Protein AF-A0A699QRB4-F1 (afdb_monomer_lite)

Secondary structure (DSSP, 8-state):
--GGGSSHHHHHHHHHHHHTTS---SSHHHHHHHHHHHHH--SEEE-SS-TT-EEEPTTGGGSHHHHTS-HHHHHHHHHHHHIIIIIITHHHHHHHHHHHHHHHHTT-SSPPEE---SS--TTHHHHHHHTTPEEEEETTB-SSTT-SS--GGGS-SSEEEESS---

Foldseek 3Di:
DPPQLLDLVSVLVVLVVVCVVPVPDPCSVVVSVVSVLVNLQDQWDADPVDNVDIAGDDPSVVHPNLVPDDPVVNVVSVVRNCCVPQPPCLVVVLVVCVVPVVVVPVPDPDQAADEPDDDHHPNPVVSCVVSLHAYEAAQCDDPDPPDRGDDVVPDDPSYDYDPHDDD

Radius of gyration: 21.66 Å; chains: 1; bounding box: 52×42×49 Å

Structure (mmCIF, N/CA/C/O backbone):
data_AF-A0A699QRB4-F1
#
_entry.id   AF-A0A699QRB4-F1
#
loop_
_atom_site.group_PDB
_atom_site.id
_atom_site.type_symbol
_atom_site.label_atom_id
_atom_site.label_alt_id
_atom_site.label_comp_id
_atom_site.label_asym_id
_atom_site.label_entity_id
_atom_site.label_seq_id
_atom_site.pdbx_PDB_ins_code
_atom_site.Cartn_x
_atom_site.Cartn_y
_atom_site.Cartn_z
_atom_site.occupancy
_atom_site.B_iso_or_equiv
_atom_site.auth_seq_id
_atom_site.auth_comp_id
_atom_site.auth_asym_id
_atom_site.auth_atom_id
_atom_site.pdbx_PDB_model_num
ATOM 1 N N . PHE A 1 1 ? -11.442 -6.073 23.509 1.00 60.44 1 PHE A N 1
ATOM 2 C CA . PHE A 1 1 ? -12.765 -5.433 23.333 1.00 60.44 1 PHE A CA 1
ATOM 3 C C . PHE A 1 1 ? -13.866 -6.469 23.493 1.00 60.44 1 PHE A C 1
ATOM 5 O O . PHE A 1 1 ? -13.618 -7.629 23.189 1.00 60.44 1 PHE A O 1
ATOM 12 N N . LYS A 1 2 ? -15.054 -6.072 23.978 1.00 72.19 2 LYS A N 1
ATOM 13 C CA . LYS A 1 2 ? -16.234 -6.958 23.993 1.00 72.19 2 LYS A CA 1
ATOM 14 C C . LYS A 1 2 ? -16.602 -7.342 22.557 1.00 72.19 2 LYS A C 1
ATOM 16 O O . LYS A 1 2 ? -16.451 -6.519 21.655 1.00 72.19 2 LYS A O 1
ATOM 21 N N . GLU A 1 3 ? -17.092 -8.561 22.358 1.00 73.81 3 GLU A N 1
ATOM 22 C CA . GLU A 1 3 ? -17.386 -9.124 21.033 1.00 73.81 3 GLU A CA 1
ATOM 23 C C . GLU A 1 3 ? -18.378 -8.271 20.220 1.00 73.81 3 GLU A C 1
ATOM 25 O O . GLU A 1 3 ? -18.242 -8.122 19.004 1.00 73.81 3 GLU A O 1
ATOM 30 N N . ASP A 1 4 ? -19.297 -7.598 20.910 1.00 71.19 4 ASP A N 1
ATOM 31 C CA . ASP A 1 4 ? -20.281 -6.686 20.321 1.00 71.19 4 ASP A CA 1
ATOM 32 C C . ASP A 1 4 ? -19.703 -5.363 19.792 1.00 71.19 4 ASP A C 1
ATOM 34 O O . ASP A 1 4 ? -20.423 -4.614 19.139 1.00 71.19 4 ASP A O 1
ATOM 38 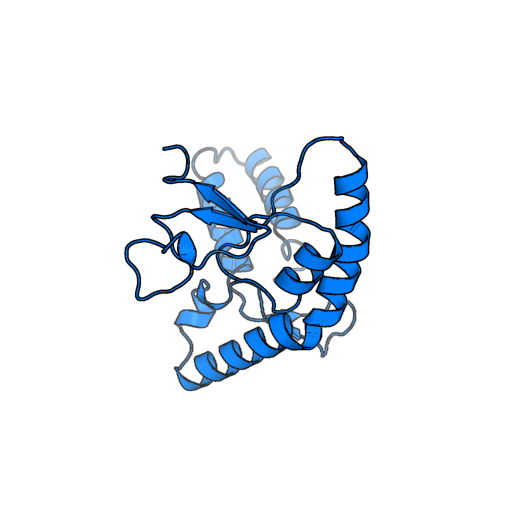N N . CYS A 1 5 ? -18.448 -5.025 20.110 1.00 71.31 5 CYS A N 1
ATOM 39 C CA . CYS A 1 5 ? -17.817 -3.739 19.778 1.00 71.31 5 CYS A CA 1
ATOM 40 C C . CYS A 1 5 ? -16.351 -3.909 19.347 1.00 71.31 5 CYS A C 1
ATOM 42 O O . CYS A 1 5 ? -15.527 -3.034 19.594 1.00 71.31 5 CYS A O 1
ATOM 44 N N . ASN A 1 6 ? -15.991 -5.051 18.765 1.00 78.12 6 ASN A N 1
ATOM 45 C CA . ASN A 1 6 ? -14.604 -5.343 18.394 1.00 78.12 6 ASN A CA 1
ATOM 46 C C . ASN A 1 6 ? -14.203 -4.847 16.993 1.00 78.12 6 ASN A C 1
ATOM 48 O O . ASN A 1 6 ? -13.053 -5.011 16.607 1.00 78.12 6 ASN A O 1
ATOM 52 N N . THR A 1 7 ? -15.129 -4.255 16.235 1.00 80.00 7 THR A N 1
ATOM 53 C CA . THR A 1 7 ? -14.872 -3.700 14.897 1.00 80.00 7 THR A CA 1
ATOM 54 C C . THR A 1 7 ? -15.546 -2.345 14.739 1.00 80.00 7 THR A C 1
ATOM 56 O O . THR A 1 7 ? -16.582 -2.085 15.356 1.00 80.00 7 THR A O 1
ATOM 59 N N . GLU A 1 8 ? -15.010 -1.506 13.852 1.00 82.81 8 GLU A N 1
ATOM 60 C CA . GLU A 1 8 ? -15.585 -0.195 13.527 1.00 82.81 8 GLU A CA 1
ATOM 61 C C . GLU A 1 8 ? -17.038 -0.296 13.059 1.00 82.81 8 GLU A C 1
ATOM 63 O O . GLU A 1 8 ? -17.883 0.483 13.494 1.00 82.81 8 GLU A O 1
ATOM 68 N N . LYS A 1 9 ? -17.363 -1.310 12.242 1.00 84.00 9 LYS A N 1
ATOM 69 C CA . LYS A 1 9 ? -18.736 -1.561 11.775 1.00 84.00 9 LYS A CA 1
ATOM 70 C C . LYS A 1 9 ? -19.693 -1.823 12.937 1.00 84.00 9 LYS A C 1
ATOM 72 O O . LYS A 1 9 ? -20.775 -1.242 12.981 1.00 84.00 9 LYS A O 1
ATOM 77 N N . LYS A 1 10 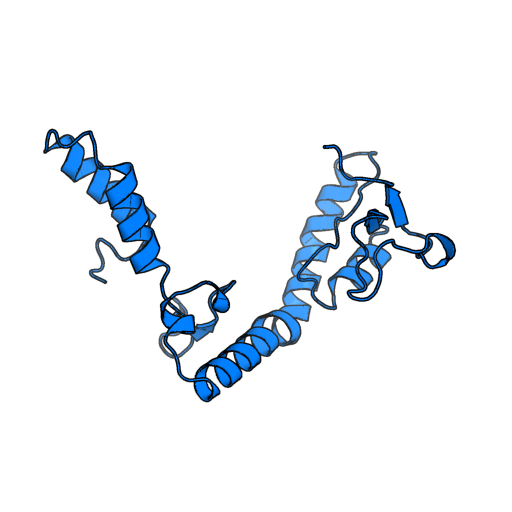? -19.295 -2.673 13.891 1.00 84.44 10 LYS A N 1
ATOM 78 C CA . LYS A 1 10 ? -20.114 -2.976 15.074 1.00 84.44 10 LYS A CA 1
ATOM 79 C C . LYS A 1 10 ? -20.260 -1.758 15.986 1.00 84.44 10 LYS A C 1
ATOM 81 O O . LYS A 1 10 ? -21.356 -1.489 16.471 1.00 84.44 10 LYS A O 1
ATOM 86 N N . ILE A 1 11 ? -19.182 -0.994 16.166 1.00 83.25 11 ILE A N 1
ATOM 87 C CA . ILE A 1 11 ? -19.195 0.249 16.943 1.00 83.25 11 ILE A CA 1
ATOM 88 C C . ILE A 1 11 ? -20.150 1.257 16.311 1.00 83.25 11 ILE A C 1
ATOM 90 O O . ILE A 1 11 ? -21.041 1.731 17.005 1.00 83.25 11 ILE A O 1
ATOM 94 N N . ALA A 1 12 ? -20.033 1.517 15.007 1.00 83.69 12 ALA A N 1
ATOM 95 C CA . ALA A 1 12 ? -20.900 2.440 14.282 1.00 83.69 12 ALA A CA 1
ATOM 96 C C . ALA A 1 12 ? -22.378 2.023 14.354 1.00 83.69 12 ALA A C 1
ATOM 98 O O . ALA A 1 12 ? -23.241 2.854 14.632 1.00 83.69 12 ALA A O 1
ATOM 99 N N . ALA A 1 13 ? -22.677 0.733 14.174 1.00 85.06 13 ALA A N 1
ATOM 100 C CA . ALA A 1 13 ? -24.042 0.219 14.280 1.00 85.06 13 ALA A CA 1
ATOM 101 C C . ALA A 1 13 ? -24.631 0.417 15.688 1.00 85.06 13 ALA A C 1
ATOM 103 O O . ALA A 1 13 ? -25.779 0.845 15.835 1.00 85.06 13 ALA A O 1
ATOM 104 N N . LYS A 1 14 ? -23.840 0.151 16.736 1.00 83.88 14 LYS A N 1
ATOM 105 C CA . LYS A 1 14 ? -24.280 0.292 18.130 1.00 83.88 14 LYS A CA 1
ATOM 106 C C . LYS A 1 14 ? -24.433 1.757 18.538 1.00 83.88 14 LYS A C 1
ATOM 108 O O . LYS A 1 14 ? -25.414 2.092 19.196 1.00 83.88 14 LYS A O 1
ATOM 113 N N . LEU A 1 15 ? -23.524 2.624 18.092 1.00 82.69 15 LEU A N 1
ATOM 114 C CA . LEU A 1 15 ? -23.607 4.081 18.246 1.00 82.69 15 LEU A CA 1
ATOM 115 C C . LEU A 1 15 ? -24.896 4.626 17.628 1.00 82.69 15 LEU A C 1
ATOM 117 O O . LEU A 1 15 ? -25.666 5.292 18.315 1.00 82.69 15 LEU A O 1
ATOM 121 N N . LYS A 1 16 ? -25.188 4.239 16.381 1.00 81.69 16 LYS A N 1
ATOM 122 C CA . LYS A 1 16 ? -26.411 4.639 15.677 1.00 81.69 16 LYS A CA 1
ATOM 123 C C . LYS A 1 16 ? -27.673 4.197 16.424 1.00 81.69 16 LYS A C 1
ATOM 125 O O . LYS A 1 16 ? -28.617 4.971 16.557 1.00 81.69 16 LYS A O 1
ATOM 130 N N . SER A 1 17 ? -27.687 2.977 16.968 1.00 79.88 17 SER A N 1
ATOM 131 C CA . SER A 1 17 ? -28.813 2.488 17.778 1.00 79.88 17 SER A CA 1
ATOM 132 C C . SER A 1 17 ? -28.963 3.206 19.125 1.00 79.88 17 SER A C 1
ATOM 134 O O . SER A 1 17 ? -30.083 3.280 19.631 1.00 79.88 17 SER A O 1
ATOM 136 N N . LEU A 1 18 ? -27.871 3.658 19.743 1.00 76.81 18 LEU A N 1
ATOM 137 C CA . LEU A 1 18 ? -27.892 4.349 21.035 1.00 76.81 18 LEU A CA 1
ATOM 138 C C . LEU A 1 18 ? -28.335 5.804 20.885 1.00 76.81 18 LEU A C 1
ATOM 140 O O . LEU A 1 18 ? -29.138 6.276 21.683 1.00 76.81 18 LEU A O 1
ATOM 144 N N . ILE A 1 19 ? -27.881 6.478 19.831 1.00 73.44 19 ILE A N 1
ATOM 145 C CA . ILE A 1 19 ? -28.264 7.859 19.515 1.00 73.44 19 ILE A CA 1
ATOM 146 C C . ILE A 1 19 ? -29.712 7.917 19.014 1.00 73.44 19 ILE A C 1
ATOM 148 O O . ILE A 1 19 ? -30.467 8.797 19.399 1.00 73.44 19 ILE A O 1
ATOM 152 N N . ALA A 1 20 ? -30.189 6.908 18.279 1.00 68.31 20 ALA A N 1
ATOM 153 C CA . ALA A 1 20 ? -31.620 6.807 17.974 1.00 68.31 20 ALA A CA 1
ATOM 154 C C . ALA A 1 20 ? -32.506 6.710 19.239 1.00 68.31 20 ALA A C 1
ATOM 156 O O . ALA A 1 20 ? -33.690 7.034 19.189 1.00 68.31 20 ALA A O 1
ATOM 157 N N . LYS A 1 21 ? -31.944 6.270 20.376 1.00 68.75 21 LYS A N 1
ATOM 158 C CA . LYS A 1 21 ? -32.627 6.178 21.678 1.00 68.75 21 LYS A CA 1
ATOM 159 C C . LYS A 1 21 ? -32.362 7.375 22.601 1.00 68.75 21 LYS A C 1
ATOM 161 O O . LYS A 1 21 ? -33.034 7.501 23.620 1.00 68.75 21 LYS A O 1
ATOM 166 N N . SER A 1 22 ? -31.390 8.229 22.285 1.00 62.00 22 SER A N 1
ATOM 167 C CA . SER A 1 22 ? -30.914 9.324 23.133 1.00 62.00 22 SER A CA 1
ATOM 168 C C . SER A 1 22 ? -30.645 10.550 22.260 1.00 62.00 22 SER A C 1
ATOM 170 O O . SER A 1 22 ? -29.788 10.488 21.390 1.00 62.00 22 SER A O 1
ATOM 172 N N . LEU A 1 23 ? -31.351 11.662 22.498 1.00 59.97 23 LEU A N 1
ATOM 173 C CA . LEU A 1 23 ? -31.261 12.955 21.783 1.00 59.97 23 LEU A CA 1
ATOM 174 C C . LEU A 1 23 ? -29.884 13.672 21.906 1.00 59.97 23 LEU A C 1
ATOM 176 O O . LEU A 1 23 ? -29.815 14.889 22.049 1.00 59.97 23 LEU A O 1
ATOM 180 N N . LEU A 1 24 ? -28.766 12.948 21.874 1.00 60.03 24 LEU A N 1
ATOM 181 C CA . LEU A 1 24 ? -27.403 13.479 21.889 1.00 60.03 24 LEU A CA 1
ATOM 182 C C . LEU A 1 24 ? -26.905 13.664 20.450 1.00 60.03 24 LEU A C 1
ATOM 184 O O . LEU A 1 24 ? -26.193 12.816 19.918 1.00 60.03 24 LEU A O 1
ATOM 188 N N . LEU A 1 25 ? -27.301 14.770 19.813 1.00 56.94 25 LEU A N 1
ATOM 189 C CA . LEU A 1 25 ? -26.977 15.034 18.404 1.00 56.94 25 LEU A CA 1
ATOM 190 C C . LEU A 1 25 ? -25.586 15.658 18.183 1.00 56.94 25 LEU A C 1
ATOM 192 O O . LEU A 1 25 ? -24.997 15.479 17.124 1.00 56.94 25 LEU A O 1
ATOM 196 N N . GLU A 1 26 ? -25.030 16.387 19.155 1.00 58.09 26 GLU A N 1
ATOM 197 C CA . GLU A 1 26 ? -23.870 17.256 18.879 1.00 58.09 26 GLU A CA 1
ATOM 198 C C . GLU A 1 26 ? -22.488 16.591 19.016 1.00 58.09 26 GLU A C 1
ATOM 200 O O . GLU A 1 26 ? -21.472 17.183 18.649 1.00 58.09 26 GLU A O 1
ATOM 205 N N . SER A 1 27 ? -22.407 15.354 19.519 1.00 71.00 27 SER A N 1
ATOM 206 C CA . SER A 1 27 ? -21.120 14.688 19.779 1.00 71.00 27 SER A CA 1
ATOM 207 C C . SER A 1 27 ? -20.902 13.369 19.039 1.00 71.00 27 SER A C 1
ATOM 209 O O . SER A 1 27 ? -19.844 12.766 19.231 1.00 71.00 27 SER A O 1
ATOM 211 N N . GLU A 1 28 ? -21.818 12.942 18.158 1.00 76.75 28 GLU A N 1
ATOM 212 C CA . GLU A 1 28 ? -21.722 11.650 17.456 1.00 76.75 28 GLU A CA 1
ATOM 213 C C . GLU A 1 28 ? -20.387 11.497 16.722 1.00 76.75 28 GLU A C 1
ATOM 215 O O . GLU A 1 28 ? -19.652 10.538 16.952 1.00 76.75 28 GLU A O 1
ATOM 220 N N . ASP A 1 29 ? -20.025 12.472 15.888 1.00 80.25 29 ASP A N 1
ATOM 221 C CA . ASP A 1 29 ? -18.805 12.390 15.086 1.00 80.25 29 ASP A CA 1
ATOM 222 C C . ASP A 1 29 ? -17.527 12.474 15.914 1.00 80.25 29 ASP A C 1
ATOM 224 O O . ASP A 1 29 ? -16.507 11.900 15.530 1.00 80.25 29 ASP A O 1
ATOM 228 N N . LYS A 1 30 ? -17.546 13.196 17.039 1.00 84.19 30 LYS A N 1
ATOM 229 C CA . LYS A 1 30 ? -16.396 13.256 17.952 1.00 84.19 30 LYS A CA 1
ATOM 230 C C . LYS A 1 30 ? -16.240 11.936 18.701 1.00 84.19 30 LYS A C 1
ATOM 232 O O . LYS A 1 30 ? -15.135 11.407 18.774 1.00 84.19 30 LYS A O 1
ATOM 237 N N . LEU A 1 31 ? -17.342 11.380 19.204 1.00 83.81 31 LEU A N 1
ATOM 238 C CA . LEU A 1 31 ? -17.344 10.125 19.948 1.00 83.81 31 LEU A CA 1
ATOM 239 C C . LEU A 1 31 ? -16.990 8.937 19.047 1.00 83.81 31 LEU A C 1
ATOM 241 O O . LEU A 1 31 ? -16.180 8.096 19.424 1.00 83.81 31 LEU A O 1
ATOM 245 N N . ARG A 1 32 ? -17.547 8.893 17.832 1.00 84.50 32 ARG A N 1
ATOM 246 C CA . ARG A 1 32 ? -17.237 7.879 16.818 1.00 84.50 32 ARG A CA 1
ATOM 247 C C . ARG A 1 32 ? -15.757 7.893 16.452 1.00 84.50 32 ARG A C 1
ATOM 249 O O . ARG A 1 32 ? -15.135 6.836 16.485 1.00 84.50 32 ARG A O 1
ATOM 256 N N . ARG A 1 33 ? -15.193 9.072 16.159 1.00 85.31 33 ARG A N 1
ATOM 257 C CA . ARG A 1 33 ? -13.758 9.219 15.868 1.00 85.31 33 ARG A CA 1
ATOM 258 C C . ARG A 1 33 ? -12.895 8.776 17.044 1.00 85.31 33 ARG A C 1
ATOM 260 O O . ARG A 1 33 ? -12.055 7.912 16.857 1.00 85.31 33 ARG A O 1
ATOM 267 N N . GLY A 1 34 ? -13.182 9.249 18.259 1.00 86.00 34 GLY A N 1
ATOM 268 C CA . GLY A 1 34 ? -12.420 8.843 19.444 1.00 86.00 34 GLY A CA 1
ATOM 269 C C . GLY A 1 34 ? -12.468 7.332 19.711 1.00 86.00 34 GLY A C 1
ATOM 270 O O . GLY A 1 34 ? -11.463 6.735 20.084 1.00 86.00 34 GLY A O 1
ATOM 271 N N . LEU A 1 35 ? -13.611 6.679 19.477 1.00 85.94 35 LEU A N 1
ATOM 272 C CA . LEU A 1 35 ? -13.715 5.222 19.595 1.00 85.94 35 LEU A CA 1
ATOM 273 C C . LEU A 1 35 ? -12.944 4.485 18.496 1.00 85.94 35 LEU A C 1
ATOM 275 O O . LEU A 1 35 ? -12.360 3.439 18.777 1.00 85.94 35 LEU A O 1
ATOM 279 N N . PHE A 1 36 ? -12.935 5.003 17.267 1.00 87.75 36 PHE A N 1
ATOM 280 C CA . PHE A 1 36 ? -12.136 4.435 16.182 1.00 87.75 36 PHE A CA 1
ATOM 281 C C . PHE A 1 36 ? -10.645 4.585 16.465 1.00 87.75 36 PHE A C 1
ATOM 283 O O . PHE A 1 36 ? -9.933 3.591 16.366 1.00 87.75 36 PHE A O 1
ATOM 290 N N . ASP A 1 37 ? -10.197 5.751 16.930 1.00 85.88 37 ASP A N 1
ATOM 291 C CA . ASP A 1 37 ? -8.800 5.986 17.303 1.00 85.88 37 ASP A CA 1
ATOM 292 C C . ASP A 1 37 ? -8.334 4.971 18.353 1.00 85.88 37 ASP A C 1
ATOM 294 O O . ASP A 1 37 ? -7.295 4.335 18.194 1.00 85.88 37 ASP A O 1
ATOM 298 N N . ILE A 1 38 ? -9.143 4.731 19.391 1.00 85.75 38 ILE A N 1
ATOM 299 C CA . ILE A 1 38 ? -8.824 3.756 20.445 1.00 85.75 38 ILE A CA 1
ATOM 300 C C . ILE A 1 38 ? -8.735 2.324 19.895 1.00 85.75 38 ILE A C 1
ATOM 302 O O . ILE A 1 38 ? -7.877 1.552 20.320 1.00 85.75 38 ILE A O 1
ATOM 306 N N . VAL A 1 39 ? -9.612 1.943 18.966 1.00 85.56 39 VAL A N 1
ATOM 307 C CA . VAL A 1 39 ? -9.619 0.594 18.369 1.00 85.56 39 VAL A CA 1
ATOM 308 C C . VAL A 1 39 ? -8.466 0.404 17.390 1.00 85.56 39 VAL A C 1
ATOM 310 O O . VAL A 1 39 ? -7.882 -0.677 17.329 1.00 85.56 39 VAL A O 1
ATOM 313 N N . GLN A 1 40 ? -8.132 1.447 16.636 1.00 84.88 40 GLN A N 1
ATOM 314 C CA . GLN A 1 40 ? -7.032 1.450 15.681 1.00 84.88 40 GLN A CA 1
ATOM 315 C C . GLN A 1 40 ? -5.662 1.572 16.352 1.00 84.88 40 GLN A C 1
ATOM 317 O O . GLN A 1 40 ? -4.655 1.271 15.708 1.00 84.88 40 GLN A O 1
ATOM 322 N N . ASN A 1 41 ? -5.609 1.989 17.621 1.00 86.94 41 ASN A N 1
ATOM 323 C CA . ASN A 1 41 ? -4.383 2.136 18.396 1.00 86.94 41 ASN A CA 1
ATOM 324 C C . ASN A 1 41 ? -3.818 0.777 18.860 1.00 86.94 41 ASN A C 1
ATOM 326 O O . ASN A 1 41 ? -3.729 0.474 20.049 1.00 86.94 41 ASN A O 1
ATOM 330 N N . ILE A 1 42 ? -3.461 -0.064 17.891 1.00 89.56 42 ILE A N 1
ATOM 331 C CA . ILE A 1 42 ? -2.839 -1.376 18.073 1.00 89.56 42 ILE A CA 1
ATOM 332 C C . ILE A 1 42 ? -1.617 -1.491 17.159 1.00 89.56 42 ILE A C 1
ATOM 334 O O . ILE A 1 42 ? -1.629 -1.009 16.032 1.00 89.56 42 ILE A O 1
ATOM 338 N N . VAL A 1 43 ? -0.551 -2.145 17.621 1.00 89.38 43 VAL A N 1
ATOM 339 C CA . VAL A 1 43 ? 0.687 -2.317 16.829 1.00 89.38 43 VAL A CA 1
ATOM 340 C C . VAL A 1 43 ? 0.682 -3.640 16.055 1.00 89.38 43 VAL A C 1
ATOM 342 O O . VAL A 1 43 ? 1.204 -3.727 14.945 1.00 89.38 43 VAL A O 1
ATOM 345 N N . LEU A 1 44 ? 0.047 -4.665 16.626 1.00 91.12 44 LEU A N 1
ATOM 346 C CA . LEU A 1 44 ? -0.091 -5.997 16.047 1.00 91.12 44 LEU A CA 1
ATOM 347 C C . LEU A 1 44 ? -1.565 -6.356 15.904 1.00 91.12 44 LEU A C 1
ATOM 349 O O . LEU A 1 44 ? -2.371 -6.095 16.799 1.00 91.12 44 LEU A O 1
ATOM 353 N N . ILE A 1 45 ? -1.891 -7.011 14.800 1.00 90.12 45 ILE A N 1
ATOM 354 C CA . ILE A 1 45 ? -3.216 -7.547 14.524 1.00 90.12 45 ILE A CA 1
ATOM 355 C C . ILE A 1 45 ? -3.119 -9.069 14.601 1.00 90.12 45 ILE A C 1
ATOM 357 O O . ILE A 1 45 ? -2.167 -9.663 14.099 1.00 90.12 45 ILE A O 1
ATOM 361 N N . ARG A 1 46 ? -4.071 -9.698 15.291 1.00 89.12 46 ARG A N 1
ATOM 362 C CA . ARG A 1 46 ? -4.128 -11.156 15.425 1.00 89.12 46 ARG A CA 1
ATOM 363 C C . ARG A 1 46 ? -4.720 -11.767 14.162 1.00 89.12 46 ARG A C 1
ATOM 365 O O . ARG A 1 46 ? -5.710 -11.247 13.649 1.00 89.12 46 ARG A O 1
ATOM 372 N N . ASP A 1 47 ? -4.139 -12.869 13.713 1.00 88.88 47 ASP A N 1
ATOM 373 C CA . ASP A 1 47 ? -4.692 -13.658 12.619 1.00 88.88 47 ASP A CA 1
ATOM 374 C C . ASP A 1 47 ? -6.052 -14.272 13.038 1.00 88.88 47 ASP A C 1
ATOM 376 O O . ASP A 1 47 ? -6.148 -14.860 14.123 1.00 88.88 47 ASP A O 1
ATOM 380 N N . PRO A 1 48 ? -7.129 -14.094 12.244 1.00 86.19 48 PRO A N 1
ATOM 381 C CA . PRO A 1 48 ? -8.421 -14.726 12.505 1.00 86.19 48 PRO A CA 1
ATOM 382 C C . PRO A 1 48 ? -8.386 -16.260 12.472 1.00 86.19 48 PRO A C 1
ATOM 384 O O . PRO A 1 48 ? -9.156 -16.887 13.197 1.00 86.19 48 PRO A O 1
ATOM 387 N N . GLU A 1 49 ? -7.516 -16.846 11.649 1.00 88.19 49 GLU A N 1
ATOM 388 C CA . GLU A 1 49 ? -7.428 -18.291 11.418 1.00 88.19 49 GLU A CA 1
ATOM 389 C C . GLU A 1 49 ? -6.460 -18.964 12.404 1.00 88.19 49 GLU A C 1
ATOM 391 O O . GLU A 1 49 ? -6.706 -20.081 12.861 1.00 88.19 49 GLU A O 1
ATOM 396 N N . ASP A 1 50 ? -5.381 -18.273 12.787 1.00 90.38 50 ASP A N 1
ATOM 397 C CA . ASP A 1 50 ? -4.405 -18.764 13.765 1.00 90.38 50 ASP A CA 1
ATOM 398 C C . ASP A 1 50 ? -4.246 -17.821 14.963 1.00 90.38 50 ASP A C 1
ATOM 400 O O . ASP A 1 50 ? -3.564 -16.798 14.929 1.00 90.38 50 ASP A O 1
ATOM 404 N N . ALA A 1 51 ? -4.778 -18.247 16.108 1.00 87.44 51 ALA A N 1
ATOM 405 C CA . ALA A 1 51 ? -4.686 -17.489 17.346 1.00 87.44 51 ALA A CA 1
ATOM 406 C C . ALA A 1 51 ? -3.245 -17.231 17.829 1.00 87.44 51 ALA A C 1
ATOM 408 O O . ALA A 1 51 ? -3.061 -16.367 18.689 1.00 87.44 51 ALA A O 1
ATOM 409 N N . ARG A 1 52 ? -2.229 -17.956 17.349 1.00 89.38 52 ARG A N 1
ATOM 410 C CA . ARG A 1 52 ? -0.819 -17.725 17.705 1.00 89.38 52 ARG A CA 1
ATOM 411 C C . ARG A 1 52 ? -0.100 -16.779 16.747 1.00 89.38 52 ARG A C 1
ATOM 413 O O . ARG A 1 52 ? 0.975 -16.294 17.102 1.00 89.38 52 ARG A O 1
ATOM 420 N N . SER A 1 53 ? -0.688 -16.489 15.593 1.00 88.88 53 SER A N 1
ATOM 421 C CA . SER A 1 53 ? -0.084 -15.645 14.571 1.00 88.88 53 SER A CA 1
ATOM 422 C C . SER A 1 53 ? -0.540 -14.194 14.690 1.00 88.88 53 SER A C 1
ATOM 424 O O . SER A 1 53 ? -1.685 -13.877 15.024 1.00 88.88 53 SER A O 1
ATOM 426 N N . PHE A 1 54 ? 0.400 -13.288 14.432 1.00 90.12 54 PHE A N 1
ATOM 427 C CA . PHE A 1 54 ? 0.179 -11.849 14.453 1.00 90.12 54 PHE A CA 1
ATOM 428 C C . PHE A 1 54 ? 0.899 -11.206 13.280 1.00 90.12 54 PHE A C 1
ATOM 430 O O . PHE A 1 54 ? 2.021 -11.593 12.948 1.00 90.12 54 PHE A O 1
ATOM 437 N N . TYR A 1 55 ? 0.285 -10.180 12.705 1.00 90.94 55 TYR A N 1
ATOM 438 C CA . TYR A 1 55 ? 0.890 -9.363 11.666 1.00 90.94 55 TYR A CA 1
ATOM 439 C C . TYR A 1 55 ? 0.995 -7.899 12.111 1.00 90.94 55 TYR A C 1
ATOM 441 O O . TYR A 1 55 ? 0.121 -7.401 12.830 1.00 90.94 55 TYR A O 1
ATOM 449 N N . PRO A 1 56 ? 2.064 -7.185 11.716 1.00 91.81 56 PRO A N 1
ATOM 450 C CA . PRO A 1 56 ? 2.197 -5.762 12.000 1.00 91.81 56 PRO A CA 1
ATOM 451 C C . PRO A 1 56 ? 1.070 -4.945 11.358 1.00 91.81 56 PRO A C 1
ATOM 453 O O . PRO A 1 56 ? 0.728 -5.149 10.188 1.00 91.81 56 PRO A O 1
ATOM 456 N N . ARG A 1 57 ? 0.517 -3.980 12.102 1.00 90.06 57 ARG A N 1
ATOM 457 C CA 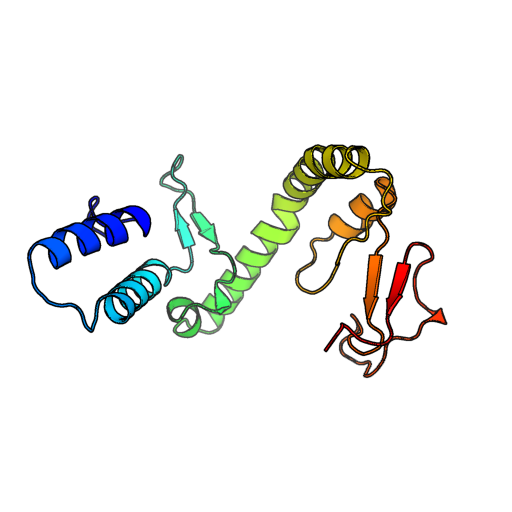. ARG A 1 57 ? -0.433 -3.002 11.552 1.00 90.06 57 ARG A CA 1
ATOM 458 C C . ARG A 1 57 ? 0.257 -2.176 10.461 1.00 90.06 57 ARG A C 1
ATOM 460 O O . ARG A 1 57 ? 1.407 -1.766 10.618 1.00 90.06 57 ARG A O 1
ATOM 467 N N . PHE A 1 58 ? -0.457 -1.903 9.372 1.00 87.19 58 PHE A N 1
ATOM 468 C CA . PHE A 1 58 ? -0.005 -0.932 8.378 1.00 87.19 58 PHE A CA 1
ATOM 469 C C . PHE A 1 58 ? 0.141 0.459 9.015 1.00 87.19 58 PHE A C 1
ATOM 471 O O . PHE A 1 58 ? -0.709 0.855 9.815 1.00 87.19 58 PHE A O 1
ATOM 478 N N . ASN A 1 59 ? 1.212 1.190 8.701 1.00 86.12 59 ASN A N 1
ATOM 479 C CA . ASN A 1 59 ? 1.530 2.469 9.351 1.00 86.12 59 ASN A CA 1
ATOM 480 C C . ASN A 1 59 ? 1.525 2.389 10.890 1.00 86.12 59 ASN A C 1
ATOM 482 O O . ASN A 1 59 ? 0.932 3.220 11.584 1.00 86.12 59 ASN A O 1
ATOM 486 N N . LEU A 1 60 ? 2.157 1.357 11.458 1.00 88.50 60 LEU A N 1
ATOM 487 C CA . LEU A 1 60 ? 2.253 1.212 12.915 1.00 88.50 60 LEU A CA 1
ATOM 488 C C . LEU A 1 60 ? 2.916 2.422 13.594 1.00 88.50 60 LEU A C 1
ATOM 490 O O . LEU A 1 60 ? 2.559 2.733 14.728 1.00 88.50 60 LEU A O 1
ATOM 494 N N . GLU A 1 61 ? 3.813 3.129 12.896 1.00 87.50 61 GLU A N 1
ATOM 495 C CA . GLU A 1 61 ? 4.531 4.295 13.432 1.00 87.50 61 GLU A CA 1
ATOM 496 C C . GLU A 1 61 ? 3.615 5.478 13.766 1.00 87.50 61 GLU A C 1
ATOM 498 O O . GLU A 1 61 ? 3.935 6.287 14.638 1.00 87.50 61 GLU A O 1
ATOM 503 N N . ASP A 1 62 ? 2.441 5.541 13.137 1.00 87.50 62 ASP A N 1
ATOM 504 C CA . ASP A 1 62 ? 1.477 6.615 13.365 1.00 87.50 62 ASP A CA 1
ATOM 505 C C . ASP A 1 62 ? 0.720 6.445 14.689 1.00 87.50 62 ASP A C 1
ATOM 507 O O . ASP A 1 62 ? 0.226 7.430 15.249 1.00 87.50 62 ASP A O 1
ATOM 511 N N . THR A 1 63 ? 0.654 5.217 15.219 1.00 88.06 63 THR A N 1
ATOM 512 C CA . THR A 1 63 ? -0.099 4.896 16.442 1.00 88.06 63 THR A CA 1
ATOM 513 C C . THR A 1 63 ? 0.553 5.483 17.692 1.00 88.06 63 THR A C 1
ATOM 515 O O . THR A 1 63 ? 1.775 5.449 17.848 1.00 88.06 63 THR A O 1
ATOM 518 N N . SER A 1 64 ? -0.258 5.977 18.633 1.00 88.50 64 SER A N 1
ATOM 519 C CA . SER A 1 64 ? 0.246 6.406 19.944 1.00 88.50 64 SER A CA 1
ATOM 520 C C . SER A 1 64 ? 0.884 5.241 20.696 1.00 88.50 64 SER A C 1
ATOM 522 O O . SER A 1 64 ? 1.973 5.389 21.234 1.00 88.50 64 SER A O 1
ATOM 524 N N . SER A 1 65 ? 0.296 4.044 20.614 1.00 88.81 65 SER A N 1
ATOM 525 C CA . SER A 1 65 ? 0.850 2.841 21.236 1.00 88.81 65 SER A CA 1
ATOM 526 C C . SER A 1 65 ? 2.248 2.491 20.748 1.00 88.81 65 SER A C 1
ATOM 528 O O . SER A 1 65 ? 3.014 1.960 21.539 1.00 88.81 65 SER A O 1
ATOM 530 N N . PHE A 1 66 ? 2.607 2.774 19.493 1.00 90.38 66 PHE A N 1
ATOM 531 C CA . PHE A 1 66 ? 3.986 2.614 19.033 1.00 90.38 66 PHE A CA 1
ATOM 532 C C . PHE A 1 66 ? 4.899 3.736 19.535 1.00 90.38 66 PHE A C 1
ATOM 534 O O . PHE A 1 66 ? 6.036 3.479 19.931 1.00 90.38 66 PHE A O 1
ATOM 541 N N . LYS A 1 67 ? 4.412 4.982 19.535 1.00 90.50 67 LYS A N 1
ATOM 542 C CA . LYS A 1 67 ? 5.170 6.153 20.005 1.00 90.50 67 LYS A CA 1
ATOM 543 C C . LYS A 1 67 ? 5.538 6.049 21.487 1.00 90.50 67 LYS A C 1
ATOM 545 O O . LYS A 1 67 ? 6.629 6.484 21.852 1.00 90.50 67 LYS A O 1
ATOM 550 N N . ASP A 1 68 ? 4.690 5.405 22.282 1.00 91.88 68 ASP A N 1
ATOM 551 C CA . ASP A 1 68 ? 4.881 5.191 23.719 1.00 91.88 68 ASP A CA 1
ATOM 552 C C . ASP A 1 68 ? 5.871 4.054 24.054 1.00 91.88 68 ASP A C 1
ATOM 554 O O . ASP A 1 68 ? 6.268 3.909 25.209 1.00 91.88 68 ASP A O 1
ATOM 558 N N . LEU A 1 69 ? 6.289 3.241 23.072 1.00 91.06 69 LEU A N 1
ATOM 559 C CA . LEU A 1 69 ? 7.275 2.172 23.284 1.00 91.06 69 LEU A CA 1
ATOM 560 C C . LEU A 1 69 ? 8.692 2.722 23.507 1.00 91.06 69 LEU A C 1
ATOM 562 O O . LEU A 1 69 ? 9.046 3.807 23.038 1.00 91.06 69 LEU A O 1
ATOM 566 N N . ASP A 1 70 ? 9.538 1.923 24.156 1.00 93.88 70 ASP A N 1
ATOM 567 C CA . ASP A 1 70 ? 10.975 2.179 24.228 1.00 93.88 70 ASP A CA 1
ATOM 568 C C . ASP A 1 70 ? 11.648 2.035 22.851 1.00 93.88 70 ASP A C 1
ATOM 570 O O . ASP A 1 70 ? 11.141 1.361 21.947 1.00 93.88 70 ASP A O 1
ATOM 574 N N . ASP A 1 71 ? 12.815 2.659 22.688 1.00 94.00 71 ASP A N 1
ATOM 575 C CA . ASP A 1 71 ? 13.513 2.707 21.399 1.00 94.00 71 ASP A CA 1
ATOM 576 C C . ASP A 1 71 ? 13.904 1.318 20.883 1.00 94.00 71 ASP A C 1
ATOM 578 O O . ASP A 1 71 ? 13.782 1.042 19.687 1.00 94.00 71 ASP A O 1
ATOM 582 N N . ASN A 1 72 ? 14.300 0.399 21.768 1.00 94.81 72 ASN A N 1
ATOM 583 C CA . ASN A 1 72 ? 14.651 -0.961 21.368 1.00 94.81 72 ASN A CA 1
ATOM 584 C C . ASN A 1 72 ? 13.427 -1.709 20.813 1.00 94.81 72 ASN A C 1
ATOM 586 O O . ASN A 1 72 ? 13.493 -2.283 19.722 1.00 94.81 72 ASN A O 1
ATOM 590 N N . SER A 1 73 ? 12.283 -1.639 21.499 1.00 92.75 73 SER A N 1
ATOM 591 C CA . SER A 1 73 ? 11.021 -2.196 20.998 1.00 92.75 73 SER A CA 1
ATOM 592 C C . SER A 1 73 ? 10.613 -1.573 19.661 1.00 92.75 73 SER A C 1
ATOM 594 O O . SER A 1 73 ? 10.261 -2.302 18.729 1.00 92.75 73 SER A O 1
ATOM 596 N N . LYS A 1 74 ? 10.722 -0.244 19.515 1.00 93.38 74 LYS A N 1
ATOM 597 C CA . LYS A 1 74 ? 10.448 0.456 18.247 1.00 93.38 74 LYS A CA 1
ATOM 598 C C . LYS A 1 74 ? 11.305 -0.084 17.104 1.00 93.38 74 LYS A C 1
ATOM 600 O O . LYS A 1 74 ? 10.777 -0.368 16.028 1.00 93.38 74 LYS A O 1
ATOM 605 N N . HIS A 1 75 ? 12.604 -0.283 17.328 1.00 93.88 75 HIS A N 1
ATOM 606 C CA . HIS A 1 75 ? 13.505 -0.851 16.324 1.00 93.88 75 HIS A CA 1
ATOM 607 C C . HIS A 1 75 ? 13.124 -2.283 15.928 1.00 93.88 75 HIS A C 1
ATOM 609 O O . HIS A 1 75 ? 13.132 -2.615 14.740 1.00 93.88 75 HIS A O 1
ATOM 615 N N . ILE A 1 76 ? 12.738 -3.124 16.892 1.00 93.00 76 ILE A N 1
ATOM 616 C CA . ILE A 1 76 ? 12.297 -4.499 16.620 1.00 93.00 76 ILE A CA 1
ATOM 617 C C . ILE A 1 76 ? 11.027 -4.498 15.764 1.00 93.00 76 ILE A C 1
ATOM 619 O O . ILE A 1 76 ? 10.971 -5.200 14.753 1.00 93.00 76 ILE A O 1
ATOM 623 N N . PHE A 1 77 ? 10.028 -3.690 16.124 1.00 93.31 77 PHE A N 1
ATOM 624 C CA . PHE A 1 77 ? 8.776 -3.593 15.372 1.00 93.31 77 PHE A CA 1
ATOM 625 C C . PHE A 1 77 ? 8.975 -3.027 13.965 1.00 93.31 77 PHE A C 1
ATOM 627 O O . PHE A 1 77 ? 8.391 -3.559 13.024 1.00 93.31 77 PHE A O 1
ATOM 634 N N . ARG A 1 78 ? 9.847 -2.026 13.792 1.00 91.56 78 ARG A N 1
ATOM 635 C CA . ARG A 1 78 ? 10.246 -1.517 12.467 1.00 91.56 78 ARG A CA 1
ATOM 636 C C . ARG A 1 78 ? 10.845 -2.609 11.594 1.00 91.56 78 ARG A C 1
ATOM 638 O O . ARG A 1 78 ? 10.453 -2.766 10.440 1.00 91.56 78 ARG A O 1
ATOM 645 N N . ARG A 1 79 ? 11.753 -3.410 12.157 1.00 92.50 79 ARG A N 1
ATOM 646 C CA . ARG A 1 79 ? 12.360 -4.536 11.441 1.00 92.50 79 ARG A CA 1
ATOM 647 C C . ARG A 1 79 ? 11.320 -5.590 11.062 1.00 92.50 79 ARG A C 1
ATOM 649 O O . ARG A 1 79 ? 11.327 -6.050 9.927 1.00 92.50 79 ARG A O 1
ATOM 656 N N . LEU A 1 80 ? 10.424 -5.951 11.983 1.00 92.50 80 LEU A N 1
ATOM 657 C CA . LEU A 1 80 ? 9.339 -6.906 11.722 1.00 92.50 80 LEU A CA 1
ATOM 658 C C . LEU A 1 80 ? 8.372 -6.401 10.648 1.00 92.50 80 LEU A C 1
ATOM 660 O O . LEU A 1 80 ? 7.950 -7.174 9.796 1.00 92.50 80 LEU A O 1
ATOM 664 N N . TYR A 1 81 ? 8.038 -5.113 10.672 1.00 91.56 81 TYR A N 1
ATOM 665 C CA . TYR A 1 81 ? 7.203 -4.474 9.661 1.00 91.56 81 TYR A CA 1
ATOM 666 C C . TYR A 1 81 ? 7.838 -4.532 8.281 1.00 91.56 81 TYR A C 1
ATOM 668 O O . TYR A 1 81 ? 7.191 -4.969 7.330 1.00 91.56 81 TYR A O 1
ATOM 676 N N . TYR A 1 82 ? 9.111 -4.143 8.185 1.00 89.69 82 TYR A N 1
ATOM 677 C CA . TYR A 1 82 ? 9.824 -4.159 6.918 1.00 89.69 82 TYR A CA 1
ATOM 678 C C . TYR A 1 82 ? 9.953 -5.585 6.361 1.00 89.69 82 TYR A C 1
ATOM 680 O O . TYR A 1 82 ? 9.618 -5.836 5.206 1.00 89.69 82 TYR A O 1
ATOM 688 N N . ASP A 1 83 ? 10.351 -6.540 7.204 1.00 91.50 83 ASP A N 1
ATOM 689 C CA . ASP A 1 83 ? 10.437 -7.958 6.840 1.00 91.50 83 ASP A CA 1
ATOM 690 C C . ASP A 1 83 ? 9.082 -8.509 6.365 1.00 91.50 83 ASP A C 1
ATOM 692 O O . ASP A 1 83 ? 8.988 -9.164 5.328 1.00 91.50 83 ASP A O 1
ATOM 696 N N . TYR A 1 84 ? 8.001 -8.193 7.080 1.00 91.19 84 TYR A N 1
ATOM 697 C CA . TYR A 1 84 ? 6.670 -8.657 6.714 1.00 91.19 84 TYR A CA 1
ATOM 698 C C . TYR A 1 84 ? 6.211 -8.079 5.368 1.00 91.19 84 TYR A C 1
ATOM 700 O O . TYR A 1 84 ? 5.912 -8.843 4.454 1.00 91.19 84 TYR A O 1
ATOM 708 N N . TYR A 1 85 ? 6.173 -6.752 5.213 1.00 88.19 85 TYR A N 1
ATOM 709 C CA . TYR A 1 85 ? 5.558 -6.122 4.038 1.00 88.19 85 TYR A CA 1
ATOM 710 C C . TYR A 1 85 ? 6.437 -6.129 2.783 1.00 88.19 85 TYR A C 1
ATOM 712 O O . TYR A 1 85 ? 5.888 -6.205 1.684 1.00 88.19 85 TYR A O 1
ATOM 720 N N . PHE A 1 86 ? 7.765 -6.069 2.929 1.00 86.81 86 PHE A N 1
ATOM 721 C CA . PHE A 1 86 ? 8.685 -5.866 1.801 1.00 86.81 86 PHE A CA 1
ATOM 722 C C . PHE A 1 86 ? 9.546 -7.075 1.461 1.00 86.81 86 PHE A C 1
ATOM 724 O O . PHE A 1 86 ? 10.117 -7.095 0.379 1.00 86.81 86 PHE A O 1
ATOM 731 N N . GLN A 1 87 ? 9.647 -8.068 2.348 1.00 87.69 87 GLN A N 1
ATOM 732 C CA . GLN A 1 87 ? 10.376 -9.306 2.058 1.00 87.69 87 GLN A CA 1
ATOM 733 C C . GLN A 1 87 ? 9.388 -10.451 1.837 1.00 87.69 87 GLN A C 1
ATOM 735 O O . GLN A 1 87 ? 9.240 -10.961 0.730 1.00 87.69 87 GLN A O 1
ATOM 740 N N . ARG A 1 88 ? 8.628 -10.826 2.872 1.00 89.69 88 ARG A N 1
ATOM 741 C CA . ARG A 1 88 ? 7.762 -12.019 2.817 1.00 89.69 88 ARG A CA 1
ATOM 742 C C . ARG A 1 88 ? 6.603 -11.878 1.839 1.00 89.69 88 ARG A C 1
ATOM 744 O O . ARG A 1 88 ? 6.243 -12.843 1.171 1.00 89.69 88 ARG A O 1
ATOM 751 N N . GLN A 1 89 ? 6.010 -10.689 1.770 1.00 89.44 89 GLN A N 1
ATOM 752 C CA . GLN A 1 89 ? 4.835 -10.445 0.935 1.00 89.44 89 GLN A CA 1
ATOM 753 C C . GLN A 1 89 ? 5.178 -10.057 -0.507 1.00 89.44 89 GLN A C 1
ATOM 755 O O . GLN A 1 89 ? 4.273 -9.950 -1.328 1.00 89.44 89 GLN A O 1
ATOM 760 N N . GLU A 1 90 ?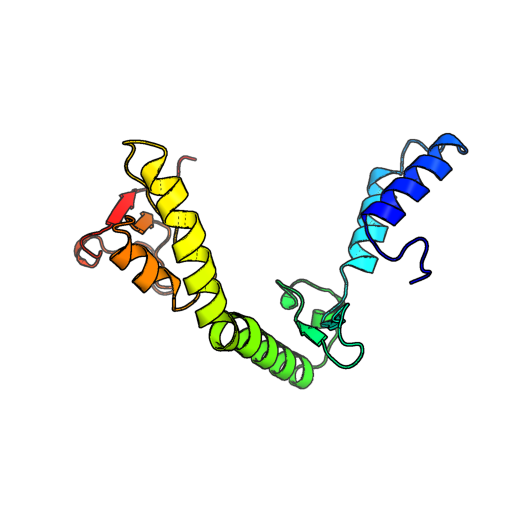 6.458 -9.900 -0.857 1.00 88.81 90 GLU A N 1
ATOM 761 C CA . GLU A 1 90 ? 6.881 -9.467 -2.195 1.00 88.81 90 GLU A CA 1
ATOM 762 C C . GLU A 1 90 ? 6.292 -10.353 -3.307 1.00 88.81 90 GLU A C 1
ATOM 764 O O . GLU A 1 90 ? 5.717 -9.861 -4.282 1.00 88.81 90 GLU A O 1
ATOM 769 N N . THR A 1 91 ? 6.368 -11.676 -3.134 1.00 90.81 91 THR A N 1
ATOM 770 C CA . THR A 1 91 ? 5.830 -12.633 -4.114 1.00 90.81 91 THR A CA 1
ATOM 771 C C . THR A 1 91 ? 4.309 -12.505 -4.226 1.00 90.81 91 THR A C 1
ATOM 773 O O . THR A 1 91 ? 3.776 -12.490 -5.337 1.00 90.81 91 THR A O 1
ATOM 776 N N . LEU A 1 92 ? 3.603 -12.371 -3.097 1.00 91.69 92 LEU A N 1
ATOM 777 C CA . LEU A 1 92 ? 2.148 -12.222 -3.087 1.00 91.69 92 LEU A CA 1
ATOM 778 C C . LEU A 1 92 ? 1.721 -10.925 -3.786 1.00 91.69 92 LEU A C 1
ATOM 780 O O . LEU A 1 92 ? 0.800 -10.943 -4.604 1.00 91.69 92 LEU A O 1
ATOM 784 N N . TRP A 1 93 ? 2.416 -9.815 -3.516 1.00 90.56 93 TRP A N 1
ATOM 785 C CA . TRP A 1 93 ? 2.159 -8.529 -4.161 1.00 90.56 93 TRP A CA 1
ATOM 786 C C . TRP A 1 93 ? 2.329 -8.614 -5.670 1.00 90.56 93 TRP A C 1
ATOM 788 O O . TRP A 1 93 ? 1.429 -8.212 -6.409 1.00 90.56 93 TRP A O 1
ATOM 798 N N . ARG A 1 94 ? 3.431 -9.212 -6.132 1.00 92.56 94 ARG A N 1
ATOM 799 C CA . ARG A 1 94 ? 3.677 -9.439 -7.558 1.00 92.56 94 ARG A CA 1
ATOM 800 C C . ARG A 1 94 ? 2.578 -10.287 -8.195 1.00 92.56 94 ARG A C 1
ATOM 802 O O . ARG A 1 94 ? 2.048 -9.907 -9.235 1.00 92.56 94 ARG A O 1
ATOM 809 N N . GLN A 1 95 ? 2.195 -11.403 -7.574 1.00 94.12 95 GLN A N 1
ATOM 810 C CA . GLN A 1 95 ? 1.138 -12.280 -8.093 1.00 94.12 95 GLN A CA 1
ATOM 811 C C . GLN A 1 95 ? -0.214 -11.563 -8.183 1.00 94.12 95 GLN A C 1
ATOM 813 O O . GLN A 1 95 ? -0.905 -11.661 -9.198 1.00 94.12 95 GLN A O 1
ATOM 818 N N . ASN A 1 96 ? -0.586 -10.809 -7.147 1.00 93.31 96 ASN A N 1
ATOM 819 C CA . ASN A 1 96 ? -1.840 -10.063 -7.137 1.00 93.31 96 ASN A CA 1
ATOM 820 C C . ASN A 1 96 ? -1.849 -8.934 -8.181 1.00 93.31 96 ASN A C 1
ATOM 822 O O . ASN A 1 96 ? -2.857 -8.720 -8.862 1.00 93.31 96 ASN A O 1
ATOM 826 N N . ALA A 1 97 ? -0.715 -8.250 -8.351 1.00 92.19 97 ALA A N 1
ATOM 827 C CA . ALA A 1 97 ? -0.539 -7.228 -9.374 1.00 92.19 97 ALA A CA 1
ATOM 828 C C . ALA A 1 97 ? -0.676 -7.821 -10.785 1.00 92.19 97 ALA A C 1
ATOM 830 O O . ALA A 1 97 ? -1.472 -7.319 -11.573 1.00 92.19 97 ALA A O 1
ATOM 831 N N . MET A 1 98 ? -0.014 -8.946 -11.074 1.00 93.94 98 MET A N 1
ATOM 832 C CA . MET A 1 98 ? -0.117 -9.637 -12.370 1.00 93.94 98 MET A CA 1
ATOM 833 C C . MET A 1 98 ? -1.513 -10.198 -12.657 1.00 93.94 98 MET A C 1
ATOM 835 O O . MET A 1 98 ? -1.872 -10.396 -13.812 1.00 93.94 98 MET A O 1
ATOM 839 N N . LYS A 1 99 ? -2.333 -10.433 -11.631 1.00 94.19 99 LYS A N 1
ATOM 840 C CA . LYS A 1 99 ? -3.740 -10.803 -11.818 1.00 94.19 99 LYS A CA 1
ATOM 841 C C . LYS A 1 99 ? -4.624 -9.596 -12.146 1.00 94.19 99 LYS A C 1
ATOM 843 O O . LYS A 1 99 ? -5.562 -9.720 -12.927 1.00 94.19 99 LYS A O 1
ATOM 848 N N . THR A 1 100 ? -4.353 -8.450 -11.525 1.00 92.75 100 THR A N 1
ATOM 849 C CA . THR A 1 100 ? -5.271 -7.299 -11.525 1.00 92.75 100 THR A CA 1
ATOM 850 C C . THR A 1 100 ? -4.920 -6.272 -12.597 1.00 92.75 100 THR A C 1
ATOM 852 O O . THR A 1 100 ? -5.795 -5.825 -13.336 1.00 92.75 100 THR A O 1
ATOM 855 N N . LEU A 1 101 ? -3.642 -5.908 -12.712 1.00 93.38 101 LEU A N 1
ATOM 856 C CA . LEU A 1 101 ? -3.181 -4.850 -13.608 1.00 93.38 101 LEU A CA 1
ATOM 857 C C . LEU A 1 101 ? -3.438 -5.167 -15.089 1.00 93.38 101 LEU A C 1
ATOM 859 O O . LEU A 1 101 ? -3.940 -4.280 -15.773 1.00 93.38 101 LEU A O 1
ATOM 863 N N . PRO A 1 102 ? -3.226 -6.397 -15.603 1.00 93.19 102 PRO A N 1
ATOM 864 C CA . PRO A 1 102 ? -3.553 -6.694 -16.999 1.00 93.19 102 PRO A C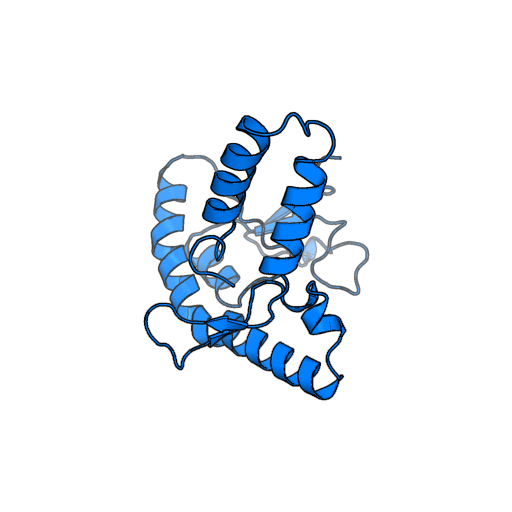A 1
ATOM 865 C C . PRO A 1 102 ? -5.041 -6.550 -17.316 1.00 9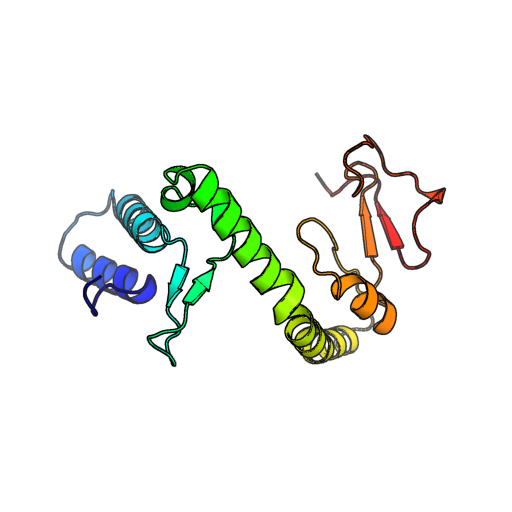3.19 102 PRO A C 1
ATOM 867 O O . PRO A 1 102 ? -5.398 -6.108 -18.403 1.00 93.19 102 PRO A O 1
ATOM 870 N N . ALA A 1 103 ? -5.926 -6.897 -16.376 1.00 92.69 103 ALA A N 1
ATOM 871 C CA . ALA A 1 103 ? -7.362 -6.717 -16.570 1.00 92.69 103 ALA A CA 1
ATOM 872 C C . ALA A 1 103 ? -7.735 -5.227 -16.670 1.00 92.69 103 ALA A C 1
ATOM 874 O O . ALA A 1 103 ? -8.592 -4.867 -17.472 1.00 92.69 103 ALA A O 1
ATOM 875 N N . LEU A 1 104 ? -7.061 -4.363 -15.901 1.00 90.31 104 LEU A N 1
ATOM 876 C CA . LEU A 1 104 ? -7.227 -2.911 -15.985 1.00 90.31 104 LEU A CA 1
ATOM 877 C C . LEU A 1 104 ? -6.646 -2.344 -17.286 1.00 90.31 104 LEU A C 1
ATOM 879 O O . LEU A 1 104 ? -7.307 -1.546 -17.944 1.00 90.31 104 LEU A O 1
ATOM 883 N N . LEU A 1 105 ? -5.454 -2.787 -17.692 1.00 90.56 105 LEU A N 1
ATOM 884 C CA . LEU A 1 105 ? -4.803 -2.334 -18.926 1.00 90.56 105 LEU A CA 1
ATOM 885 C C . LEU A 1 105 ? -5.612 -2.692 -20.171 1.00 90.56 105 LEU A C 1
ATOM 887 O O . LEU A 1 105 ? -5.731 -1.884 -21.078 1.00 90.56 105 LEU A O 1
ATOM 891 N N . ASN A 1 106 ? -6.232 -3.870 -20.184 1.00 90.56 106 ASN A N 1
ATOM 892 C CA . ASN A 1 106 ? -7.073 -4.309 -21.297 1.00 90.56 106 ASN A CA 1
ATOM 893 C C . ASN A 1 106 ? -8.491 -3.710 -21.279 1.00 90.56 106 ASN A C 1
ATOM 895 O O . ASN A 1 106 ? -9.313 -4.076 -22.117 1.00 90.56 106 ASN A O 1
ATOM 899 N N . SER A 1 107 ? -8.820 -2.840 -20.318 1.00 92.56 107 SER A N 1
ATOM 900 C CA . SER A 1 107 ? -10.163 -2.251 -20.220 1.00 92.56 107 SER A CA 1
ATOM 901 C C . SER A 1 107 ? -10.346 -0.981 -21.059 1.00 92.56 107 SER A C 1
ATOM 903 O O . SER A 1 107 ? -11.477 -0.526 -21.226 1.00 92.56 107 SER A O 1
ATOM 905 N N . SER A 1 108 ? -9.257 -0.398 -21.570 1.00 90.38 108 SER A N 1
ATOM 906 C CA . SER A 1 108 ? -9.260 0.853 -22.332 1.00 90.38 108 SER A CA 1
ATOM 907 C C . SER A 1 108 ? -8.015 0.960 -23.217 1.00 90.38 108 SER A C 1
ATOM 909 O O . SER A 1 108 ? -6.964 0.446 -22.858 1.00 90.38 108 SER A O 1
ATOM 911 N N . ASP A 1 109 ? -8.109 1.703 -24.322 1.00 89.81 109 ASP A N 1
ATOM 912 C CA . ASP A 1 109 ? -6.959 2.055 -25.174 1.00 89.81 109 ASP A CA 1
ATOM 913 C C . ASP A 1 109 ? -6.137 3.236 -24.616 1.00 89.81 109 ASP A C 1
ATOM 915 O O . ASP A 1 109 ? -5.190 3.715 -25.243 1.00 89.81 109 ASP A O 1
ATOM 919 N N . MET A 1 110 ? -6.514 3.763 -23.447 1.00 90.44 110 MET A N 1
ATOM 920 C CA . MET A 1 110 ? -5.776 4.834 -22.785 1.00 90.44 110 MET A CA 1
ATOM 921 C C . MET A 1 110 ? -4.434 4.340 -22.248 1.00 90.44 110 MET A C 1
ATOM 923 O O . MET A 1 110 ? -4.334 3.288 -21.620 1.00 90.44 110 MET A O 1
ATOM 927 N N . LEU A 1 111 ? -3.410 5.173 -22.414 1.00 86.75 111 LEU A N 1
ATOM 928 C CA . LEU A 1 111 ? -2.098 4.931 -21.835 1.00 86.75 111 LEU A CA 1
ATOM 929 C C . LEU A 1 111 ? -2.175 4.996 -20.306 1.00 86.75 111 LEU A C 1
ATOM 931 O O . LEU A 1 111 ? -2.550 6.024 -19.738 1.00 86.75 111 LEU A O 1
ATOM 935 N N . ALA A 1 112 ? -1.812 3.902 -19.644 1.00 88.25 112 ALA A N 1
ATOM 936 C CA . ALA A 1 112 ? -1.793 3.834 -18.193 1.00 88.25 112 ALA A CA 1
ATOM 937 C C . ALA A 1 112 ? -0.435 4.280 -17.639 1.00 88.25 112 ALA A C 1
ATOM 939 O O . ALA A 1 112 ? 0.617 3.754 -18.016 1.00 88.25 112 ALA A O 1
ATOM 940 N N . CYS A 1 113 ? -0.483 5.215 -16.693 1.00 88.25 113 CYS A N 1
ATOM 941 C CA . CYS A 1 113 ? 0.671 5.639 -15.915 1.00 88.25 113 CYS A CA 1
ATOM 942 C C . CYS A 1 113 ? 0.526 5.119 -14.482 1.00 88.25 113 CYS A C 1
ATOM 944 O O . CYS A 1 113 ? -0.513 5.321 -13.852 1.00 88.25 113 CYS A O 1
ATOM 946 N N . GLY A 1 114 ? 1.556 4.451 -13.972 1.00 86.25 114 GLY A N 1
ATOM 947 C CA . GLY A 1 114 ? 1.651 4.079 -12.568 1.00 86.25 114 GLY A CA 1
ATOM 948 C C . GLY A 1 114 ? 2.296 5.211 -11.783 1.00 86.25 114 GLY A C 1
ATOM 949 O O . GLY A 1 114 ? 3.432 5.590 -12.063 1.00 86.25 114 GLY A O 1
ATOM 950 N N . GLU A 1 115 ? 1.576 5.745 -10.802 1.00 84.00 115 GLU A N 1
ATOM 951 C CA . GLU A 1 115 ? 2.200 6.549 -9.759 1.00 84.00 115 GLU A CA 1
ATOM 952 C C . GLU A 1 115 ? 3.028 5.619 -8.863 1.00 84.00 115 GLU A C 1
ATOM 954 O O . GLU A 1 115 ? 2.496 4.732 -8.197 1.00 84.00 115 GLU A O 1
ATOM 959 N N . ASP A 1 116 ? 4.337 5.821 -8.856 1.00 74.88 116 ASP A N 1
ATOM 960 C CA . ASP A 1 116 ? 5.304 5.116 -8.025 1.00 74.88 116 ASP A CA 1
ATOM 961 C C . ASP A 1 116 ? 5.942 6.094 -7.030 1.00 74.88 116 ASP A C 1
ATOM 963 O O . ASP A 1 116 ? 7.157 6.256 -6.985 1.00 74.88 116 ASP A O 1
ATOM 967 N N . LEU A 1 117 ? 5.114 6.776 -6.232 1.00 67.44 117 LEU A N 1
ATOM 968 C CA . LEU A 1 117 ? 5.568 7.671 -5.165 1.00 67.44 117 LEU A CA 1
ATOM 969 C C . LEU A 1 117 ? 5.369 7.035 -3.782 1.00 67.44 117 LEU A C 1
ATOM 971 O O . LEU A 1 117 ? 4.389 6.341 -3.512 1.00 67.44 117 LEU A O 1
ATOM 975 N N . GLY A 1 118 ? 6.311 7.301 -2.874 1.00 69.19 118 GLY A N 1
ATOM 976 C CA . GLY A 1 118 ? 6.229 6.887 -1.475 1.00 69.19 118 GLY A CA 1
ATOM 977 C C . GLY A 1 118 ? 6.752 5.474 -1.207 1.00 69.19 118 GLY A C 1
ATOM 978 O O . GLY A 1 118 ? 7.899 5.147 -1.506 1.00 69.19 118 GLY A O 1
ATOM 979 N N . MET A 1 119 ? 5.935 4.655 -0.543 1.00 66.31 119 MET A N 1
ATOM 980 C CA . MET A 1 119 ? 6.347 3.350 -0.031 1.00 66.31 119 MET A CA 1
ATOM 981 C C . MET A 1 119 ? 6.223 2.268 -1.111 1.00 66.31 119 MET A C 1
ATOM 983 O O . MET A 1 119 ? 5.151 1.699 -1.304 1.00 66.31 119 MET A O 1
ATOM 987 N N . ILE A 1 120 ? 7.325 1.975 -1.806 1.00 76.06 120 ILE A N 1
ATOM 988 C CA . ILE A 1 120 ? 7.316 1.142 -3.017 1.00 76.06 120 ILE A CA 1
ATOM 989 C C . ILE A 1 120 ? 8.043 -0.185 -2.754 1.00 76.06 120 ILE A C 1
ATOM 991 O O . ILE A 1 120 ? 9.265 -0.191 -2.584 1.00 76.06 120 ILE A O 1
ATOM 995 N N . PRO A 1 121 ? 7.332 -1.326 -2.723 1.00 80.38 121 PRO A N 1
ATOM 996 C CA . PRO A 1 121 ? 7.966 -2.639 -2.709 1.00 80.38 121 PRO A CA 1
ATOM 997 C C . PRO A 1 121 ? 8.886 -2.853 -3.916 1.00 80.38 121 PRO A C 1
ATOM 999 O O . PRO A 1 121 ? 8.605 -2.377 -5.018 1.00 80.38 121 PRO A O 1
ATOM 1002 N N . SER A 1 122 ? 9.947 -3.642 -3.737 1.00 85.25 122 SER A N 1
ATOM 1003 C CA . SER A 1 122 ? 10.911 -3.989 -4.796 1.00 85.25 122 SER A CA 1
ATOM 1004 C C . SER A 1 122 ? 10.252 -4.579 -6.043 1.00 85.25 122 SER A C 1
ATOM 1006 O O . SER A 1 122 ? 10.730 -4.354 -7.152 1.00 85.25 122 SER A O 1
ATOM 1008 N N . CYS A 1 123 ? 9.123 -5.277 -5.889 1.00 87.12 123 CYS A N 1
ATOM 1009 C CA . CYS A 1 123 ? 8.405 -5.889 -7.000 1.00 87.12 123 CYS A CA 1
ATOM 1010 C C . CYS A 1 123 ? 7.665 -4.900 -7.913 1.00 87.12 123 CYS A C 1
ATOM 1012 O O . CYS A 1 123 ? 7.306 -5.285 -9.023 1.00 87.12 123 CYS A O 1
ATOM 1014 N N . VAL A 1 124 ? 7.420 -3.655 -7.488 1.00 87.88 124 VAL A N 1
ATOM 1015 C CA . VAL A 1 124 ? 6.611 -2.698 -8.264 1.00 87.88 124 VAL A CA 1
ATOM 1016 C C . VAL A 1 124 ? 7.287 -2.338 -9.585 1.00 87.88 124 VAL A C 1
ATOM 1018 O O . VAL A 1 124 ? 6.675 -2.504 -10.637 1.00 87.88 124 VAL A O 1
ATOM 1021 N N . HIS A 1 125 ? 8.559 -1.926 -9.552 1.00 87.12 125 HIS A N 1
ATOM 1022 C CA . HIS A 1 125 ? 9.286 -1.520 -10.759 1.00 87.12 125 HIS A CA 1
ATOM 1023 C C . HIS A 1 125 ? 9.381 -2.652 -11.804 1.00 87.12 125 HIS A C 1
ATOM 1025 O O . HIS A 1 125 ? 9.024 -2.407 -12.958 1.00 87.12 125 HIS A O 1
ATOM 1031 N N . PRO A 1 126 ? 9.767 -3.898 -11.444 1.00 89.75 126 PRO A N 1
ATOM 1032 C CA . PRO A 1 126 ? 9.749 -5.019 -12.382 1.00 89.75 126 PRO A CA 1
ATOM 1033 C C . PRO A 1 126 ? 8.364 -5.311 -12.965 1.00 89.75 126 PRO A C 1
ATOM 1035 O O . PRO A 1 126 ? 8.255 -5.580 -14.156 1.00 89.75 126 PRO A O 1
ATOM 1038 N N . VAL A 1 127 ? 7.300 -5.258 -12.152 1.00 91.44 127 VAL A N 1
ATOM 1039 C CA . VAL A 1 127 ? 5.929 -5.495 -12.637 1.00 91.44 127 VAL A CA 1
ATOM 1040 C C . VAL A 1 127 ? 5.496 -4.403 -13.613 1.00 91.44 127 VAL A C 1
ATOM 1042 O O . VAL A 1 127 ? 4.914 -4.710 -14.649 1.00 91.44 127 VAL A O 1
ATOM 1045 N N . MET A 1 128 ? 5.796 -3.138 -13.317 1.00 90.81 128 MET A N 1
ATOM 1046 C CA . MET A 1 128 ? 5.475 -2.032 -14.219 1.00 90.81 128 MET A CA 1
ATOM 1047 C C . MET A 1 128 ? 6.192 -2.172 -15.560 1.00 90.81 128 MET A C 1
ATOM 1049 O O . MET A 1 128 ? 5.554 -2.054 -16.601 1.00 90.81 128 MET A O 1
ATOM 1053 N N . GLN A 1 129 ? 7.487 -2.497 -15.540 1.00 88.94 129 GLN A N 1
ATOM 1054 C CA . GLN A 1 129 ? 8.265 -2.723 -16.759 1.00 88.94 129 GLN A CA 1
ATOM 1055 C C . GLN A 1 129 ? 7.727 -3.900 -17.582 1.00 88.94 129 GLN A C 1
ATOM 1057 O O . GLN A 1 129 ? 7.587 -3.784 -18.795 1.00 88.94 129 GLN A O 1
ATOM 1062 N N . GLU A 1 130 ? 7.390 -5.015 -16.932 1.00 92.06 130 GLU A N 1
ATOM 1063 C CA . GLU A 1 130 ? 6.853 -6.210 -17.594 1.00 92.06 130 GLU A CA 1
ATOM 1064 C C . GLU A 1 130 ? 5.485 -5.967 -18.241 1.00 92.06 130 GLU A C 1
ATOM 1066 O O . GLU A 1 130 ? 5.200 -6.509 -19.306 1.00 92.06 130 GLU A O 1
ATOM 1071 N N . LEU A 1 131 ? 4.653 -5.126 -17.624 1.00 91.25 131 LEU A N 1
ATOM 1072 C CA . LEU A 1 131 ? 3.331 -4.769 -18.139 1.00 91.25 131 LEU A CA 1
ATOM 1073 C C . LEU A 1 131 ? 3.340 -3.553 -19.077 1.00 91.25 131 LEU A C 1
ATOM 1075 O O . LEU A 1 131 ? 2.284 -3.174 -19.578 1.00 91.25 131 LEU A O 1
ATOM 1079 N N . GLY A 1 132 ? 4.499 -2.929 -19.307 1.00 89.25 132 GLY A N 1
ATOM 1080 C CA . GLY A 1 132 ? 4.602 -1.705 -20.105 1.00 89.25 132 GLY A CA 1
ATOM 1081 C C . GLY A 1 132 ? 3.906 -0.495 -19.470 1.00 89.25 132 GLY A C 1
ATOM 1082 O O . GLY A 1 132 ? 3.493 0.419 -20.182 1.00 89.25 132 GLY A O 1
ATOM 1083 N N . LEU A 1 133 ? 3.756 -0.484 -18.142 1.00 91.00 133 LEU A N 1
ATOM 1084 C CA . LEU A 1 133 ? 3.232 0.657 -17.396 1.00 91.00 133 LEU A CA 1
ATOM 1085 C C . LEU A 1 133 ? 4.283 1.761 -17.328 1.00 91.00 133 LEU A C 1
ATOM 1087 O O . LEU A 1 133 ? 5.426 1.535 -16.927 1.00 91.00 133 LEU A O 1
ATOM 1091 N N . ILE A 1 134 ? 3.870 2.973 -17.674 1.00 90.81 134 ILE A N 1
ATOM 1092 C CA . ILE A 1 134 ? 4.748 4.138 -17.649 1.00 90.81 134 ILE A CA 1
ATOM 1093 C C . ILE A 1 134 ? 4.831 4.687 -16.225 1.00 90.81 134 ILE A C 1
ATOM 1095 O O . ILE A 1 134 ? 3.805 4.904 -15.584 1.00 90.81 134 ILE A O 1
ATOM 1099 N N . GLY A 1 135 ? 6.045 4.929 -15.734 1.00 89.44 135 GLY A N 1
ATOM 1100 C CA . GLY A 1 135 ? 6.280 5.577 -14.445 1.00 89.44 135 GLY A CA 1
ATOM 1101 C C . GLY A 1 135 ? 6.008 7.078 -14.491 1.00 89.44 135 GLY A C 1
ATOM 1102 O O . GLY A 1 135 ? 6.198 7.732 -15.522 1.00 89.44 135 GLY A O 1
ATOM 1103 N N . LEU A 1 136 ? 5.581 7.640 -13.364 1.00 89.25 136 LEU A N 1
ATOM 1104 C CA . LEU A 1 136 ? 5.299 9.066 -13.239 1.00 89.25 136 LEU A CA 1
ATOM 1105 C C . LEU A 1 136 ? 6.433 9.762 -12.478 1.00 89.25 136 LEU A C 1
ATOM 1107 O O . LEU A 1 136 ? 6.789 9.379 -11.367 1.00 89.25 136 LEU A O 1
ATOM 1111 N N . ARG A 1 137 ? 7.020 10.811 -13.061 1.00 87.44 137 ARG A N 1
ATOM 1112 C CA . ARG A 1 137 ? 8.019 11.655 -12.384 1.00 87.44 137 ARG A CA 1
ATOM 1113 C C . ARG A 1 137 ? 7.529 13.091 -12.319 1.00 87.44 137 ARG A C 1
ATOM 1115 O O . ARG A 1 137 ? 7.102 13.654 -13.323 1.00 87.44 137 ARG A O 1
ATOM 1122 N N . ILE A 1 138 ? 7.614 13.695 -11.140 1.00 88.50 138 ILE A N 1
ATOM 1123 C CA . ILE A 1 138 ? 7.327 15.115 -10.936 1.00 88.50 138 ILE A CA 1
ATOM 1124 C C . ILE A 1 138 ? 8.655 15.788 -10.641 1.00 88.50 138 ILE A C 1
ATOM 1126 O O . ILE A 1 138 ? 9.322 15.446 -9.669 1.00 88.50 138 ILE A O 1
ATOM 1130 N N . GLN A 1 139 ? 9.050 16.754 -11.464 1.00 88.44 139 GLN A N 1
ATOM 1131 C CA . GLN A 1 139 ? 10.369 17.360 -11.345 1.00 88.44 139 GLN A CA 1
ATOM 1132 C C . GLN A 1 139 ? 10.584 18.019 -9.975 1.00 88.44 139 GLN A C 1
ATOM 1134 O O . GLN A 1 139 ? 11.676 17.923 -9.438 1.00 88.44 139 GLN A O 1
ATOM 1139 N N . ARG A 1 140 ? 9.554 18.637 -9.382 1.00 87.38 140 ARG A N 1
ATOM 1140 C CA . ARG A 1 140 ? 9.626 19.244 -8.034 1.00 87.38 140 ARG A CA 1
ATOM 1141 C C . ARG A 1 140 ? 9.442 18.271 -6.871 1.00 87.38 140 ARG A C 1
ATOM 1143 O O . ARG A 1 140 ? 9.401 18.696 -5.723 1.00 87.38 140 ARG A O 1
ATOM 1150 N N . MET A 1 141 ? 9.268 16.988 -7.162 1.00 84.38 141 MET A N 1
ATOM 1151 C CA . MET A 1 141 ? 9.146 15.945 -6.152 1.00 84.38 141 MET A CA 1
ATOM 1152 C C . MET A 1 141 ? 10.056 14.779 -6.555 1.00 84.38 141 MET A C 1
ATOM 1154 O O . MET A 1 141 ? 9.558 13.723 -6.956 1.00 84.38 141 MET A O 1
ATOM 1158 N N . PRO A 1 142 ? 11.389 14.993 -6.544 1.00 81.50 142 PRO A N 1
ATOM 1159 C CA . PRO A 1 142 ? 12.333 13.939 -6.877 1.00 81.50 142 PRO A CA 1
ATOM 1160 C C . PRO A 1 142 ? 12.213 12.780 -5.887 1.00 81.50 142 PRO A C 1
ATOM 1162 O O . PRO A 1 142 ? 11.898 12.965 -4.711 1.00 81.50 142 PRO A O 1
ATOM 1165 N N . SER A 1 143 ? 12.457 11.568 -6.380 1.00 74.69 143 SER A N 1
ATOM 1166 C CA . SER A 1 143 ? 12.488 10.367 -5.543 1.00 74.69 143 SER A CA 1
ATOM 1167 C C . SER A 1 143 ? 13.739 10.342 -4.656 1.00 74.69 143 SER A C 1
ATOM 1169 O O . SER A 1 143 ? 13.748 9.703 -3.605 1.00 74.69 143 SER A O 1
ATOM 1171 N N . GLU A 1 144 ? 14.795 11.037 -5.076 1.00 81.31 144 GLU A N 1
ATOM 1172 C CA . GLU A 1 144 ? 16.049 11.206 -4.358 1.00 81.31 144 GLU A CA 1
ATOM 1173 C C . GLU A 1 144 ? 15.931 12.313 -3.302 1.00 81.31 144 GLU A C 1
ATOM 1175 O O . GLU A 1 144 ? 15.671 13.470 -3.626 1.00 81.31 144 GLU A O 1
ATOM 1180 N N . ALA A 1 145 ? 16.182 11.971 -2.035 1.00 74.38 145 ALA A N 1
ATOM 1181 C CA . ALA A 1 145 ? 16.027 12.894 -0.906 1.00 74.38 145 ALA A CA 1
ATOM 1182 C C . ALA A 1 145 ? 16.969 14.116 -0.946 1.00 74.38 145 ALA A C 1
ATOM 1184 O O . ALA A 1 145 ? 16.669 15.133 -0.326 1.00 74.38 145 ALA A O 1
ATOM 1185 N N . ASP A 1 146 ? 18.086 14.022 -1.672 1.00 83.38 146 ASP A N 1
ATOM 1186 C CA . ASP A 1 146 ? 19.122 15.062 -1.727 1.00 83.38 146 ASP A CA 1
ATOM 1187 C C . ASP A 1 146 ? 18.938 16.053 -2.891 1.00 83.38 146 ASP A C 1
ATOM 1189 O O . ASP A 1 146 ? 19.762 16.950 -3.082 1.00 83.38 146 ASP A O 1
ATOM 1193 N N . LEU A 1 147 ? 17.880 15.900 -3.695 1.00 84.25 147 LEU A N 1
ATOM 1194 C CA . LEU A 1 147 ? 17.601 16.772 -4.834 1.00 84.25 147 LEU A CA 1
ATOM 1195 C C . LEU A 1 147 ? 16.409 17.686 -4.545 1.00 84.25 147 LEU A C 1
ATOM 1197 O O . LEU A 1 147 ? 15.373 17.253 -4.057 1.00 84.25 147 LEU A O 1
ATOM 1201 N N . GLU A 1 148 ? 16.536 18.963 -4.905 1.00 85.88 148 GLU A N 1
ATOM 1202 C CA . GLU A 1 148 ? 15.398 19.896 -4.919 1.00 85.88 148 GLU A CA 1
ATOM 1203 C C . GLU A 1 148 ? 14.533 19.686 -6.172 1.00 85.88 148 GLU A C 1
ATOM 1205 O O . GLU A 1 148 ? 13.306 19.769 -6.126 1.00 85.88 148 GLU A O 1
ATOM 1210 N N . PHE A 1 149 ? 15.182 19.363 -7.295 1.00 88.44 149 PHE A N 1
ATOM 1211 C CA . PHE A 1 149 ? 14.534 19.071 -8.566 1.00 88.44 149 PHE A CA 1
ATOM 1212 C C . PHE A 1 149 ? 15.125 17.811 -9.195 1.00 88.44 149 PHE A C 1
ATOM 1214 O O . PHE A 1 149 ? 16.344 17.647 -9.254 1.00 88.44 149 PHE A O 1
ATOM 1221 N N . GLY A 1 150 ? 14.266 16.945 -9.726 1.00 86.94 150 GLY A N 1
ATOM 1222 C CA . GLY A 1 150 ? 14.691 15.784 -10.495 1.00 86.94 150 GLY A CA 1
ATOM 1223 C C . GLY A 1 150 ? 15.360 16.188 -11.812 1.00 86.94 150 GLY A C 1
ATOM 1224 O O . GLY A 1 150 ? 15.041 17.219 -12.412 1.00 86.94 150 GLY A O 1
ATOM 1225 N N . ILE A 1 151 ? 16.304 15.362 -12.262 1.00 90.00 151 ILE A N 1
ATOM 1226 C CA . ILE A 1 151 ? 17.133 15.622 -13.442 1.00 90.00 151 ILE A CA 1
ATOM 1227 C C . ILE A 1 151 ? 16.562 14.831 -14.630 1.00 90.00 151 ILE A C 1
ATOM 1229 O O . ILE A 1 151 ? 16.754 13.616 -14.687 1.00 90.00 151 ILE A O 1
ATOM 1233 N N . PRO A 1 152 ? 15.900 15.471 -15.618 1.00 88.69 152 PRO A N 1
ATOM 1234 C CA . PRO A 1 152 ? 15.189 14.740 -16.669 1.00 88.69 152 PRO A CA 1
ATOM 1235 C C . PRO A 1 152 ? 16.070 13.849 -17.546 1.00 88.69 152 PRO A C 1
ATOM 1237 O O . PRO A 1 152 ? 15.596 12.851 -18.076 1.00 88.69 152 PRO A O 1
ATOM 1240 N N . SER A 1 153 ? 17.361 14.172 -17.680 1.00 90.62 153 SER A N 1
ATOM 1241 C CA . SER A 1 153 ? 18.317 13.344 -18.425 1.00 90.62 153 SER A CA 1
ATOM 1242 C C . SER A 1 153 ? 18.630 12.002 -17.755 1.00 90.62 153 SER A C 1
ATOM 1244 O O . SER A 1 153 ? 19.221 11.139 -18.397 1.00 90.62 153 SER A O 1
ATOM 1246 N N . GLN A 1 154 ? 18.248 11.818 -16.488 1.00 89.81 154 GLN A N 1
ATOM 1247 C CA . GLN A 1 154 ? 18.432 10.574 -15.737 1.00 89.81 154 GLN A CA 1
ATOM 1248 C C . GLN A 1 154 ? 17.162 9.714 -15.697 1.00 89.81 154 GLN A C 1
ATOM 1250 O O . GLN A 1 154 ? 17.196 8.593 -15.192 1.00 89.81 154 GLN A O 1
ATOM 1255 N N . TYR A 1 155 ? 16.035 10.209 -16.216 1.00 88.94 155 TYR A N 1
ATOM 1256 C CA . TYR A 1 155 ? 14.784 9.461 -16.189 1.00 88.94 155 TYR A CA 1
ATOM 1257 C C . TYR A 1 155 ? 14.829 8.264 -17.137 1.00 88.94 155 TYR A C 1
ATOM 1259 O O . TYR A 1 155 ? 15.318 8.344 -18.265 1.00 88.94 155 TYR A O 1
ATOM 1267 N N . GLY A 1 156 ? 14.293 7.135 -16.668 1.00 86.88 156 GLY A N 1
ATOM 1268 C CA . GLY A 1 156 ? 14.174 5.929 -17.476 1.00 86.88 156 GLY A CA 1
ATOM 1269 C C . GLY A 1 156 ? 13.238 6.148 -18.663 1.00 86.88 156 GLY A C 1
ATOM 1270 O O . GLY A 1 156 ? 12.297 6.933 -18.584 1.00 86.88 156 GLY A O 1
ATOM 1271 N N . TYR A 1 157 ? 13.464 5.414 -19.751 1.00 88.00 157 TYR A N 1
ATOM 1272 C CA . TYR A 1 157 ? 12.697 5.562 -20.993 1.00 88.00 157 TYR A CA 1
ATOM 1273 C C . TYR A 1 157 ? 11.173 5.458 -20.797 1.00 88.00 157 TYR A C 1
ATOM 1275 O O . TYR A 1 157 ? 10.415 6.227 -21.381 1.00 88.00 157 TYR A O 1
ATOM 1283 N N . MET A 1 158 ? 10.719 4.540 -19.940 1.00 88.94 158 MET A N 1
ATOM 1284 C CA . MET A 1 158 ? 9.299 4.335 -19.635 1.00 88.94 158 MET A CA 1
ATOM 1285 C C . MET A 1 158 ? 8.794 5.302 -18.557 1.00 88.94 158 MET A C 1
ATOM 1287 O O . MET A 1 158 ? 8.267 4.874 -17.534 1.00 88.94 158 MET A O 1
ATOM 1291 N N . THR A 1 159 ? 8.972 6.603 -18.782 1.00 89.19 159 THR A N 1
ATOM 1292 C CA . THR A 1 159 ? 8.603 7.652 -17.825 1.00 89.19 159 THR A CA 1
ATOM 1293 C C . THR A 1 159 ? 7.880 8.801 -18.512 1.00 89.19 159 THR A C 1
ATOM 1295 O O . THR A 1 159 ? 8.308 9.271 -19.564 1.00 89.19 159 THR A O 1
ATOM 1298 N N . VAL A 1 160 ? 6.836 9.322 -17.869 1.00 90.38 160 VAL A N 1
ATOM 1299 C CA . VAL A 1 160 ? 6.271 10.639 -18.183 1.00 90.38 160 VAL A CA 1
ATOM 1300 C C . VAL A 1 160 ? 6.662 11.610 -17.076 1.00 90.38 160 VAL A C 1
ATOM 1302 O O . VAL A 1 160 ? 6.451 11.353 -15.890 1.00 90.38 160 VAL A O 1
ATOM 1305 N N . CYS A 1 161 ? 7.257 12.729 -17.484 1.00 89.00 161 CYS A N 1
ATOM 1306 C CA . CYS A 1 161 ? 7.674 13.799 -16.590 1.00 89.00 161 CYS A CA 1
ATOM 1307 C C . CYS A 1 161 ? 6.658 14.943 -16.602 1.00 89.00 161 CYS A C 1
ATOM 1309 O O . CYS A 1 161 ? 6.262 15.420 -17.667 1.00 89.00 161 CYS A O 1
ATOM 1311 N N . PHE A 1 162 ? 6.315 15.428 -15.414 1.00 87.75 162 PHE A N 1
ATOM 1312 C CA . PHE A 1 162 ? 5.565 16.657 -15.199 1.00 87.75 162 PHE A CA 1
ATOM 1313 C C . PHE A 1 162 ? 6.434 17.665 -14.450 1.00 87.75 162 PHE A C 1
ATOM 1315 O O . PHE A 1 162 ? 7.186 17.304 -13.545 1.00 87.75 162 PHE A O 1
ATOM 1322 N N . SER A 1 163 ? 6.310 18.949 -14.783 1.00 84.06 163 SER A N 1
ATOM 1323 C CA . SER A 1 163 ? 6.974 20.004 -14.014 1.00 84.06 163 SER A CA 1
ATOM 1324 C C . SER A 1 163 ? 6.376 20.130 -12.612 1.00 84.06 163 SER A C 1
ATOM 1326 O O . SER A 1 163 ? 7.127 20.272 -11.659 1.00 84.06 163 SER A O 1
ATOM 1328 N N . ASN A 1 164 ? 5.050 20.023 -12.480 1.00 76.00 164 ASN A N 1
ATOM 1329 C CA . ASN A 1 164 ? 4.297 20.110 -11.227 1.00 76.00 164 ASN A CA 1
ATOM 1330 C C . ASN A 1 164 ? 3.099 19.145 -11.262 1.00 76.00 164 ASN A C 1
ATOM 1332 O O . ASN A 1 164 ? 2.570 18.855 -12.336 1.00 76.00 164 ASN A O 1
ATOM 1336 N N . THR A 1 165 ? 2.619 18.706 -10.099 1.00 66.81 165 THR A N 1
ATOM 1337 C CA . THR A 1 165 ? 1.237 18.220 -9.958 1.00 66.81 165 THR A CA 1
ATOM 1338 C C . THR A 1 165 ? 0.285 19.414 -10.020 1.00 66.81 165 THR A C 1
ATOM 1340 O O . THR A 1 165 ? 0.642 20.502 -9.578 1.00 66.81 165 THR A O 1
ATOM 1343 N N . LEU A 1 166 ? -0.894 19.252 -10.629 1.00 56.22 166 LEU A N 1
ATOM 1344 C CA . LEU A 1 166 ? -1.895 20.318 -10.765 1.00 56.22 166 LEU A CA 1
ATOM 1345 C C . LEU A 1 166 ? -2.356 20.820 -9.385 1.00 56.22 166 LEU A C 1
ATOM 1347 O O . LEU A 1 166 ? -3.277 20.240 -8.823 1.00 56.22 166 LEU A O 1
ATOM 1351 N N . TYR A 1 167 ? -1.721 21.886 -8.890 1.00 43.84 167 TYR A N 1
ATOM 1352 C CA . TYR A 1 167 ? -2.202 22.873 -7.916 1.00 43.84 167 TYR A CA 1
ATOM 1353 C C . TYR A 1 167 ? -1.426 24.183 -8.104 1.00 43.84 167 TYR A C 1
ATOM 1355 O O . TYR A 1 167 ? -0.191 24.121 -8.321 1.00 43.84 167 TYR A O 1
#

InterPro domains:
  IPR003385 Glycoside hydrolase, family 77 [PF02446] (72-165)
  IPR017853 Glycoside hydrolase superfamily [SSF51445] (97-165)

pLDDT: mean 85.13, std 8.9, range [43.84, 94.81]

Sequence (167 aa):
FKEDCNTEKKIAAKLKSLIAKSLLLESEDKLRRGLFDIVQNIVLIRDPEDARSFYPRFNLEDTSSFKDLDDNSKHIFRRLYYDYYFQRQETLWRQNAMKTLPALLNSSDMLACGEDLGMIPSCVHPVMQELGLIGLRIQRMPSEADLEFGIPSQYGYMTVCFSNTLY

Organism: Tanacetum cinerariifolium (NCBI:txid118510)